Protein AF-A0A428SWD4-F1 (afdb_monomer)

Organism: NCBI:txid2604345

Secondary structure (DSSP, 8-state):
---PPP---------------------------------TT-----------PPPPPGGGS--PPPS------SSPEEEEEE-SSEEEEEETT--EEEEEPTT-HHHHHHHTT-PPP---

Mean predicted aligned error: 19.75 Å

pLDDT: mean 73.64, std 19.65, range [43.81, 98.06]

Solvent-accessible surface area (backbone atoms only — not comparable to full-atom values): 8850 Å² total; per-residue (Å²): 142,84,85,79,86,77,88,77,75,85,74,76,82,75,79,85,78,81,83,83,82,76,85,77,81,88,82,82,84,88,83,80,91,78,75,95,67,81,78,87,80,65,80,73,72,80,69,74,77,74,83,78,76,82,78,80,62,72,90,77,54,85,84,79,78,75,93,73,88,79,91,87,64,96,51,63,72,74,48,77,48,80,56,94,50,29,37,40,38,29,28,74,85,68,54,75,49,78,46,65,35,89,89,22,69,70,42,57,57,55,66,73,64,67,73,82,79,83,83,128

Nearest PDB structures (foldseek):
  4uhv-assembly2_A  TM=2.325E-01  e=1.687E+00  Pseudomonas aeruginosa PAO1

Structure (mmCIF, N/CA/C/O backbone):
data_AF-A0A428SWD4-F1
#
_entry.id   AF-A0A428SWD4-F1
#
loop_
_atom_site.group_PDB
_atom_site.id
_atom_site.type_symbol
_atom_site.label_atom_id
_atom_site.label_alt_id
_atom_site.label_comp_id
_atom_site.label_asym_id
_atom_site.label_entity_id
_atom_site.label_seq_id
_atom_site.pdbx_PDB_ins_code
_atom_site.Cartn_x
_atom_site.Cartn_y
_atom_site.Cartn_z
_atom_site.occupancy
_atom_site.B_iso_or_equiv
_atom_site.auth_seq_id
_atom_site.auth_comp_id
_atom_site.auth_asym_id
_atom_site.auth_atom_id
_atom_site.pdbx_PDB_model_num
ATOM 1 N N . MET A 1 1 ? 53.707 -24.005 -4.565 1.00 60.56 1 MET A N 1
ATOM 2 C CA . MET A 1 1 ? 52.829 -24.213 -5.736 1.00 60.56 1 MET A CA 1
ATOM 3 C C . MET A 1 1 ? 51.389 -24.176 -5.259 1.00 60.56 1 MET A C 1
ATOM 5 O O . MET A 1 1 ? 50.984 -25.102 -4.574 1.00 60.56 1 MET A O 1
ATOM 9 N N . LEU A 1 2 ? 50.657 -23.090 -5.534 1.00 55.09 2 LEU A N 1
ATOM 10 C CA . LEU A 1 2 ? 49.264 -22.951 -5.105 1.00 55.09 2 LEU A CA 1
ATOM 11 C C . LEU A 1 2 ? 48.450 -22.139 -6.134 1.00 55.09 2 LEU A C 1
ATOM 13 O O . LEU A 1 2 ? 48.673 -20.951 -6.337 1.00 55.09 2 LEU A O 1
ATOM 17 N N . HIS A 1 3 ? 47.594 -22.882 -6.837 1.00 55.91 3 HIS A N 1
ATOM 18 C CA . HIS A 1 3 ? 46.313 -22.572 -7.484 1.00 55.91 3 HIS A CA 1
ATOM 19 C C . HIS A 1 3 ? 46.033 -21.148 -8.032 1.00 55.91 3 HIS A C 1
ATOM 21 O O . HIS A 1 3 ? 45.601 -20.254 -7.311 1.00 55.91 3 HIS A O 1
ATOM 27 N N . ARG A 1 4 ? 46.123 -20.983 -9.364 1.00 66.38 4 ARG A N 1
ATOM 28 C CA . ARG A 1 4 ? 45.433 -19.910 -10.108 1.00 66.38 4 ARG A CA 1
ATOM 29 C C . ARG A 1 4 ? 44.016 -20.391 -10.460 1.00 66.38 4 ARG A C 1
ATOM 31 O O . ARG A 1 4 ? 43.910 -21.415 -11.137 1.00 66.38 4 ARG A O 1
ATOM 38 N N . PRO A 1 5 ? 42.935 -19.708 -10.049 1.00 68.00 5 PRO A N 1
ATOM 39 C CA . PRO A 1 5 ? 41.598 -20.071 -10.502 1.00 68.00 5 PRO A CA 1
ATOM 40 C C . PRO A 1 5 ? 41.487 -19.880 -12.022 1.00 68.00 5 PRO A C 1
ATOM 42 O O . PRO A 1 5 ? 41.809 -18.821 -12.561 1.00 68.00 5 PRO A O 1
ATOM 45 N N . LYS A 1 6 ? 41.060 -20.940 -12.716 1.00 62.97 6 LYS A N 1
ATOM 46 C CA . LYS A 1 6 ? 40.745 -20.920 -14.147 1.00 62.97 6 LYS A CA 1
ATOM 47 C C . LYS A 1 6 ? 39.539 -20.006 -14.365 1.00 62.97 6 LYS A C 1
ATOM 49 O O . LYS A 1 6 ? 38.487 -20.228 -13.773 1.00 62.97 6 LYS A O 1
ATOM 54 N N . ALA A 1 7 ? 39.693 -19.001 -15.223 1.00 61.34 7 ALA A N 1
ATOM 55 C CA . ALA A 1 7 ? 38.588 -18.197 -15.723 1.00 61.34 7 ALA A CA 1
ATOM 56 C C . ALA A 1 7 ? 37.561 -19.116 -16.407 1.00 61.34 7 ALA A C 1
ATOM 58 O O . ALA A 1 7 ? 37.848 -19.708 -17.447 1.00 61.34 7 ALA A O 1
ATOM 59 N N . GLN A 1 8 ? 36.375 -19.255 -15.811 1.00 52.38 8 GLN A N 1
ATOM 60 C CA . GLN A 1 8 ? 35.249 -19.962 -16.411 1.00 52.38 8 GLN A CA 1
ATOM 61 C C . GLN A 1 8 ? 34.129 -18.977 -16.744 1.00 52.38 8 GLN A C 1
ATOM 63 O O . GLN A 1 8 ? 33.467 -18.429 -15.870 1.00 52.38 8 GLN A O 1
ATOM 68 N N . SER A 1 9 ? 33.908 -18.846 -18.053 1.00 53.81 9 SER A N 1
ATOM 69 C CA . SER A 1 9 ? 32.640 -18.516 -18.697 1.00 53.81 9 SER A CA 1
ATOM 70 C C . SER A 1 9 ? 32.033 -17.148 -18.371 1.00 53.81 9 SER A C 1
ATOM 72 O O . SER A 1 9 ? 31.056 -17.041 -17.628 1.00 53.81 9 SER A O 1
ATOM 74 N N . VAL A 1 10 ? 32.481 -16.120 -19.097 1.00 51.84 10 VAL A N 1
ATOM 75 C CA . VAL A 1 10 ? 31.607 -14.991 -19.448 1.00 51.84 10 VAL A CA 1
ATOM 76 C C . VAL A 1 10 ? 30.435 -15.571 -20.241 1.00 51.84 10 VAL A C 1
ATOM 78 O O . VAL A 1 10 ? 30.553 -15.869 -21.428 1.00 51.84 10 VAL A O 1
ATOM 81 N N . ARG A 1 11 ? 29.299 -15.802 -19.573 1.00 59.72 11 ARG A N 1
ATOM 82 C CA . ARG A 1 11 ? 28.038 -16.061 -20.267 1.00 59.72 11 ARG A CA 1
ATOM 83 C C . ARG A 1 11 ? 27.710 -14.786 -21.035 1.00 59.72 11 ARG A C 1
ATOM 85 O O . ARG A 1 11 ? 27.229 -13.822 -20.444 1.00 59.72 11 ARG A O 1
ATOM 92 N N . HIS A 1 12 ? 27.973 -14.772 -22.339 1.00 54.03 12 HIS A N 1
ATOM 93 C CA . HIS A 1 12 ? 27.326 -13.816 -23.225 1.00 54.03 12 HIS A CA 1
ATOM 94 C C . HIS A 1 12 ? 25.822 -14.055 -23.099 1.00 54.03 12 HIS A C 1
ATOM 96 O O . HIS A 1 12 ? 25.279 -15.038 -23.602 1.00 54.03 12 HIS A O 1
ATOM 102 N N . ARG A 1 13 ? 25.153 -13.170 -22.359 1.00 56.47 13 ARG A N 1
ATOM 103 C CA . ARG A 1 13 ? 23.701 -13.039 -22.332 1.00 56.47 13 ARG A CA 1
ATOM 104 C C . ARG A 1 13 ? 23.297 -12.532 -23.716 1.00 56.47 13 ARG A C 1
ATOM 106 O O . ARG A 1 13 ? 23.170 -11.333 -23.926 1.00 56.47 13 ARG A O 1
ATOM 113 N N . GLY A 1 14 ? 23.223 -13.446 -24.682 1.00 54.25 14 GLY A N 1
ATOM 114 C CA . GLY A 1 14 ? 22.734 -13.160 -26.022 1.00 54.25 14 GLY A CA 1
ATOM 115 C C . GLY A 1 14 ? 21.295 -12.679 -25.916 1.00 54.25 14 GLY A C 1
ATOM 116 O O . GLY A 1 14 ? 20.419 -13.419 -25.471 1.00 54.25 14 GLY A O 1
ATOM 117 N N . SER A 1 15 ? 21.060 -11.421 -26.272 1.00 55.59 15 SER A N 1
ATOM 118 C CA . SER A 1 15 ? 19.716 -10.922 -26.514 1.00 55.59 15 SER A CA 1
ATOM 119 C C . SER A 1 15 ? 19.158 -11.652 -27.730 1.00 55.59 15 SER A C 1
ATOM 121 O O . SER A 1 15 ? 19.660 -11.504 -28.840 1.00 55.59 15 SER A O 1
ATOM 123 N N . ILE A 1 16 ? 18.109 -12.436 -27.517 1.00 53.69 16 ILE A N 1
ATOM 124 C CA . ILE A 1 16 ? 17.223 -12.912 -28.577 1.00 53.69 16 ILE A CA 1
ATOM 125 C C . ILE A 1 16 ? 16.389 -11.719 -29.052 1.00 53.69 16 ILE A C 1
ATOM 127 O O . ILE A 1 16 ? 15.272 -11.506 -28.593 1.00 53.69 16 ILE A O 1
ATOM 131 N N . SER A 1 17 ? 16.964 -10.908 -29.944 1.00 49.50 17 SER A N 1
ATOM 132 C CA . SER A 1 17 ? 16.158 -10.083 -30.841 1.00 49.50 17 SER A CA 1
ATOM 133 C C . SER A 1 17 ? 15.689 -10.985 -31.975 1.00 49.50 17 SER A C 1
ATOM 135 O O . SER A 1 17 ? 16.479 -11.508 -32.762 1.00 49.50 17 SER A O 1
ATOM 137 N N . SER A 1 18 ? 14.395 -11.256 -31.977 1.00 52.69 18 SER A N 1
ATOM 138 C CA . SER A 1 18 ? 13.721 -12.126 -32.922 1.00 52.69 18 SER A CA 1
ATOM 139 C C . SER A 1 18 ? 13.529 -11.464 -34.290 1.00 52.69 18 SER A C 1
ATOM 141 O O . SER A 1 18 ? 12.816 -10.476 -34.399 1.00 52.69 18 SER A O 1
ATOM 143 N N . ARG A 1 19 ? 14.023 -12.187 -35.304 1.00 52.56 19 ARG A N 1
ATOM 144 C CA . ARG A 1 19 ? 13.379 -12.531 -36.589 1.00 52.56 19 ARG A CA 1
ATOM 145 C C . ARG A 1 19 ? 13.665 -11.673 -37.837 1.00 52.56 19 ARG A C 1
ATOM 147 O O . ARG A 1 19 ? 13.272 -10.525 -37.954 1.00 52.56 19 ARG A O 1
ATOM 154 N N . TYR A 1 20 ? 14.203 -12.420 -38.810 1.00 49.94 20 TYR A N 1
ATOM 155 C CA . TYR A 1 20 ? 14.055 -12.335 -40.266 1.00 49.94 20 TYR A CA 1
ATOM 156 C C . TYR A 1 20 ? 14.821 -11.249 -41.033 1.00 49.94 20 TYR A C 1
ATOM 158 O O . TYR A 1 20 ? 14.274 -10.244 -41.463 1.00 49.94 20 TYR A O 1
ATOM 166 N N . THR A 1 21 ? 16.054 -11.585 -41.411 1.00 52.78 21 THR A N 1
ATOM 167 C CA . THR A 1 21 ? 16.471 -11.416 -42.808 1.00 52.78 21 THR A CA 1
ATOM 168 C C . THR A 1 21 ? 16.766 -12.803 -43.375 1.00 52.78 21 THR A C 1
ATOM 170 O O . THR A 1 21 ? 17.847 -13.366 -43.215 1.00 52.78 21 THR A O 1
ATOM 173 N N . ALA A 1 22 ? 15.740 -13.416 -43.972 1.00 52.75 22 ALA A N 1
ATOM 174 C CA . ALA A 1 22 ? 15.940 -14.586 -44.811 1.00 52.75 22 ALA A CA 1
ATOM 175 C C . ALA A 1 22 ? 16.872 -14.183 -45.959 1.00 52.75 22 ALA A C 1
ATOM 177 O O . ALA A 1 22 ? 16.602 -13.225 -46.681 1.00 52.75 22 ALA A O 1
ATOM 178 N N . LEU A 1 23 ? 17.985 -14.901 -46.092 1.00 50.66 23 LEU A N 1
ATOM 179 C CA . LEU A 1 23 ? 18.884 -14.825 -47.235 1.00 50.66 23 LEU A CA 1
ATOM 180 C C . LEU A 1 23 ? 18.086 -15.145 -48.505 1.00 50.66 23 LEU A C 1
ATOM 182 O O . LEU A 1 23 ? 17.817 -16.308 -48.804 1.00 50.66 23 LEU A O 1
ATOM 186 N N . GLN A 1 24 ? 17.682 -14.113 -49.241 1.00 50.56 24 GLN A N 1
ATOM 187 C CA . GLN A 1 24 ? 17.004 -14.272 -50.519 1.00 50.56 24 GLN A CA 1
ATOM 188 C C . GLN A 1 24 ? 18.073 -14.497 -51.593 1.00 50.56 24 GLN A C 1
ATOM 190 O O . GLN A 1 24 ? 18.725 -13.571 -52.072 1.00 50.56 24 GLN A O 1
ATOM 195 N N . ARG A 1 25 ? 18.297 -15.773 -51.918 1.00 46.91 25 ARG A N 1
ATOM 196 C CA . ARG A 1 25 ? 19.103 -16.217 -53.058 1.00 46.91 25 ARG A CA 1
ATOM 197 C C . ARG A 1 25 ? 18.425 -15.729 -54.342 1.00 46.91 25 ARG A C 1
ATOM 199 O O . ARG A 1 25 ? 17.415 -16.289 -54.755 1.00 46.91 25 ARG A O 1
ATOM 206 N N . ALA A 1 26 ? 18.951 -14.663 -54.934 1.00 47.75 26 ALA A N 1
ATOM 207 C CA . ALA A 1 26 ? 18.437 -14.080 -56.165 1.00 47.75 26 ALA A CA 1
ATOM 208 C C . ALA A 1 26 ? 19.097 -14.734 -57.387 1.00 47.75 26 ALA A C 1
ATOM 210 O O . ALA A 1 26 ? 20.086 -14.223 -57.897 1.00 47.75 26 ALA A O 1
ATOM 211 N N . GLU A 1 27 ? 18.540 -15.844 -57.869 1.00 46.03 27 GLU A N 1
ATOM 212 C CA . GLU A 1 27 ? 18.803 -16.350 -59.221 1.00 46.03 27 GLU A CA 1
ATOM 213 C C . GLU A 1 27 ? 17.507 -16.926 -59.794 1.00 46.03 27 GLU A C 1
ATOM 215 O O . GLU A 1 27 ? 17.089 -18.005 -59.398 1.00 46.03 27 GLU A O 1
ATOM 220 N N . THR A 1 28 ? 16.841 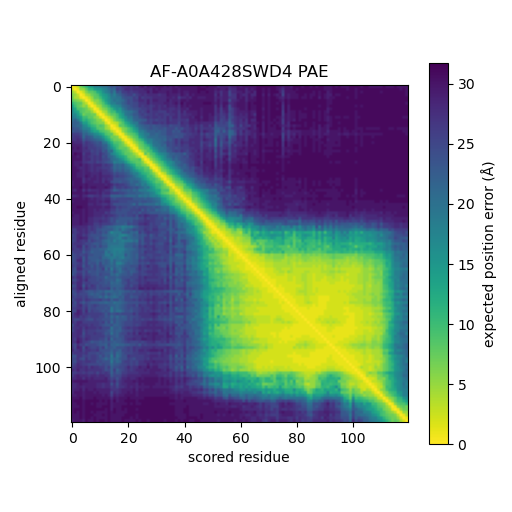-16.140 -60.646 1.00 45.34 28 THR A N 1
ATOM 221 C CA . THR A 1 28 ? 16.299 -16.497 -61.975 1.00 45.34 28 THR A CA 1
ATOM 222 C C . THR A 1 28 ? 15.296 -15.421 -62.376 1.00 45.34 28 THR A C 1
ATOM 224 O O . THR A 1 28 ? 14.123 -15.452 -62.005 1.00 45.34 28 THR A O 1
ATOM 227 N N . ALA A 1 29 ? 15.783 -14.438 -63.128 1.00 49.84 29 ALA A N 1
ATOM 228 C CA . ALA A 1 29 ? 14.936 -13.530 -63.874 1.00 49.84 29 ALA A CA 1
ATOM 229 C C . ALA A 1 29 ? 14.396 -14.239 -65.128 1.00 49.84 29 ALA A C 1
ATOM 231 O O . ALA A 1 29 ? 15.087 -15.051 -65.738 1.00 49.84 29 ALA A O 1
ATOM 232 N N . THR A 1 30 ? 13.206 -13.808 -65.545 1.00 52.25 30 THR A N 1
ATOM 233 C CA . THR A 1 30 ? 12.588 -13.979 -66.871 1.00 52.25 30 THR A CA 1
ATOM 234 C C . THR A 1 30 ? 11.893 -15.314 -67.164 1.00 52.25 30 THR A C 1
ATOM 236 O O . THR A 1 30 ? 12.513 -16.309 -67.509 1.00 52.25 30 THR A O 1
ATOM 239 N N . THR A 1 31 ? 10.555 -15.305 -67.128 1.00 43.81 31 THR A N 1
ATOM 240 C CA . THR A 1 31 ? 9.716 -15.582 -68.312 1.00 43.81 31 THR A CA 1
ATOM 241 C C . THR A 1 31 ? 8.229 -15.310 -68.032 1.00 43.81 31 THR A C 1
ATOM 243 O O . THR A 1 31 ? 7.686 -15.663 -66.992 1.00 43.81 31 THR A O 1
ATOM 246 N N . SER A 1 32 ? 7.586 -14.707 -69.037 1.00 43.91 32 SER A N 1
ATOM 247 C CA . SER A 1 32 ?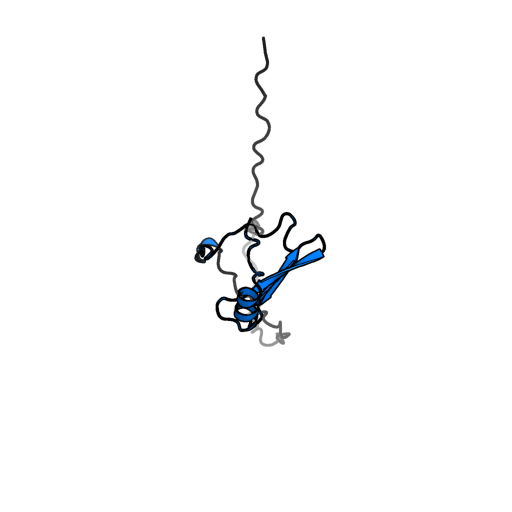 6.146 -14.707 -69.349 1.00 43.91 32 SER A CA 1
ATOM 248 C C . SER A 1 32 ? 5.152 -13.940 -68.463 1.00 43.91 32 SER A C 1
ATOM 250 O O . SER A 1 32 ? 4.613 -14.446 -67.487 1.00 43.91 32 SER A O 1
ATOM 252 N N . ASN A 1 33 ? 4.807 -12.745 -68.959 1.00 53.25 33 ASN A N 1
ATOM 253 C CA . ASN A 1 33 ? 3.444 -12.238 -69.155 1.00 53.25 33 ASN A CA 1
ATOM 254 C C . ASN A 1 33 ? 2.302 -13.097 -68.590 1.00 53.25 33 ASN A C 1
ATOM 256 O O . ASN A 1 33 ? 1.991 -14.140 -69.159 1.00 53.25 33 ASN A O 1
ATOM 260 N N . SER A 1 34 ? 1.528 -12.536 -67.660 1.00 49.56 34 SER A N 1
ATOM 261 C CA . SER A 1 34 ? 0.064 -12.532 -67.774 1.00 49.56 34 SER A CA 1
ATOM 262 C C . SER A 1 34 ? -0.571 -11.708 -66.652 1.00 49.56 34 SER A C 1
ATOM 264 O O . SER A 1 34 ? -0.700 -12.179 -65.530 1.00 49.56 34 SER A O 1
ATOM 266 N N . ARG A 1 35 ? -1.095 -10.541 -67.048 1.00 57.28 35 ARG A N 1
ATOM 267 C CA . ARG A 1 35 ? -2.287 -9.888 -66.485 1.00 57.28 35 ARG A CA 1
ATOM 268 C C . ARG A 1 35 ? -2.142 -9.393 -65.041 1.00 57.28 35 ARG A C 1
ATOM 270 O O . ARG A 1 35 ? -2.462 -10.107 -64.099 1.00 57.28 35 ARG A O 1
ATOM 277 N N . LEU A 1 36 ? -1.837 -8.099 -64.905 1.00 59.31 36 LEU A N 1
ATOM 278 C CA . LEU A 1 36 ? -2.447 -7.296 -63.843 1.00 59.31 36 LEU A CA 1
ATOM 279 C C . LEU A 1 36 ? -3.969 -7.456 -63.987 1.00 59.31 36 LEU A C 1
ATOM 281 O O . LEU A 1 36 ? -4.586 -6.845 -64.861 1.00 59.31 36 LEU A O 1
ATOM 285 N N . ARG A 1 37 ? -4.560 -8.351 -63.200 1.00 62.19 37 ARG A N 1
ATOM 286 C CA . ARG A 1 37 ? -5.988 -8.318 -62.905 1.00 62.19 37 ARG A CA 1
ATOM 287 C C . ARG A 1 37 ? -6.118 -7.447 -61.669 1.00 62.19 37 ARG A C 1
ATOM 289 O O . ARG A 1 37 ? -5.420 -7.685 -60.698 1.00 62.19 37 ARG A O 1
ATOM 296 N N . SER A 1 38 ? -6.936 -6.405 -61.751 1.00 59.06 38 SER A N 1
ATOM 297 C CA . SER A 1 38 ? -7.308 -5.603 -60.591 1.00 59.06 38 SER A CA 1
ATOM 298 C C . SER A 1 38 ? -7.877 -6.525 -59.516 1.00 59.06 38 SER A C 1
ATOM 300 O O . SER A 1 38 ? -8.799 -7.290 -59.802 1.00 59.06 38 SER A O 1
ATOM 302 N N . ASP A 1 39 ? -7.336 -6.447 -58.305 1.00 56.69 39 ASP A N 1
ATOM 303 C CA . ASP A 1 39 ? -7.712 -7.282 -57.158 1.00 56.69 39 ASP A CA 1
ATOM 304 C C . ASP A 1 39 ? -9.071 -6.869 -56.552 1.00 56.69 39 ASP A C 1
ATOM 306 O O . ASP A 1 39 ? -9.255 -6.835 -55.342 1.00 56.69 39 ASP A O 1
ATOM 310 N N . SER A 1 40 ? -10.061 -6.531 -57.384 1.00 60.31 40 SER A N 1
ATOM 311 C CA . SER A 1 40 ? -11.381 -6.051 -56.945 1.00 60.31 40 SER A CA 1
ATOM 312 C C . SER A 1 40 ? -12.323 -7.177 -56.486 1.00 60.31 40 SER A C 1
ATOM 314 O O . SER A 1 40 ? -13.539 -7.016 -56.537 1.00 60.31 40 SER A O 1
ATOM 316 N N . ASN A 1 41 ? -11.780 -8.339 -56.125 1.00 52.81 41 ASN A N 1
ATOM 317 C CA . ASN A 1 41 ? -12.520 -9.495 -55.610 1.00 52.81 41 ASN A CA 1
ATOM 318 C C . ASN A 1 41 ? -11.718 -10.172 -54.486 1.00 52.81 41 ASN A C 1
ATOM 320 O O . ASN A 1 41 ? -11.559 -11.387 -54.446 1.00 52.81 41 ASN A O 1
ATOM 324 N N . LEU A 1 42 ? -11.122 -9.358 -53.620 1.00 54.31 42 LEU A N 1
ATOM 325 C CA . LEU A 1 42 ? -10.816 -9.784 -52.267 1.00 54.31 42 LEU A CA 1
ATOM 326 C C . LEU A 1 42 ? -11.934 -9.180 -51.428 1.00 54.31 42 LEU A C 1
ATOM 328 O O . LEU A 1 42 ? -11.902 -7.989 -51.122 1.00 54.31 42 LEU A O 1
ATOM 332 N N . ASP A 1 43 ? -12.971 -9.976 -51.157 1.00 53.31 43 ASP A N 1
ATOM 333 C CA . ASP A 1 43 ? -13.805 -9.733 -49.986 1.00 53.31 43 ASP A CA 1
ATOM 334 C C . ASP A 1 43 ? -12.821 -9.638 -48.824 1.00 53.31 43 ASP A C 1
ATOM 336 O O . ASP A 1 43 ? -12.191 -10.630 -48.458 1.00 53.31 43 ASP A O 1
ATOM 34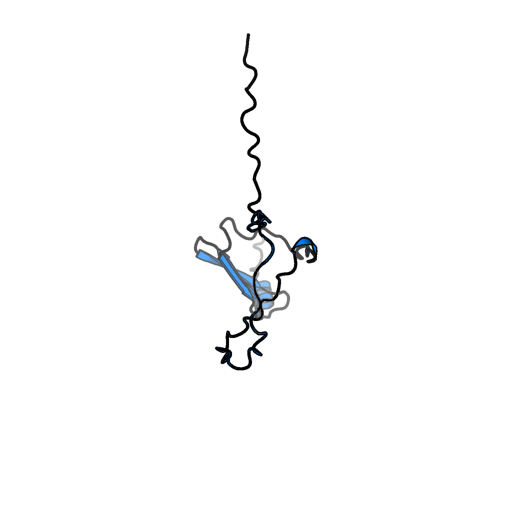0 N N . ALA A 1 44 ? -12.589 -8.412 -48.355 1.00 59.12 44 ALA A N 1
ATOM 341 C CA . ALA A 1 44 ? -11.804 -8.161 -47.170 1.00 59.12 44 ALA A CA 1
ATOM 342 C C . ALA A 1 44 ? -12.585 -8.807 -46.032 1.00 59.12 44 ALA A C 1
ATOM 344 O O . ALA A 1 44 ? -13.499 -8.214 -45.464 1.00 59.12 44 ALA A O 1
ATOM 345 N N . GLU A 1 45 ? -12.279 -10.075 -45.774 1.00 58.03 45 GLU A N 1
ATOM 346 C CA . GLU A 1 45 ? -12.402 -10.641 -44.450 1.00 58.03 45 GLU A CA 1
ATOM 347 C C . GLU A 1 45 ? -11.864 -9.572 -43.507 1.00 58.03 45 GLU A C 1
ATOM 349 O O . GLU A 1 45 ? -10.714 -9.153 -43.635 1.00 58.03 45 GLU A O 1
ATOM 354 N N . ASP A 1 46 ? -12.782 -9.005 -42.722 1.00 60.59 46 ASP A N 1
ATOM 355 C CA . ASP A 1 46 ? -12.565 -7.904 -41.794 1.00 60.59 46 ASP A CA 1
ATOM 356 C C . ASP A 1 46 ? -11.590 -8.434 -40.736 1.00 60.59 46 ASP A C 1
ATOM 358 O O . ASP A 1 46 ? -11.979 -8.893 -39.661 1.00 60.59 46 ASP A O 1
ATOM 362 N N . GLU A 1 47 ? -10.308 -8.515 -41.109 1.00 63.09 47 GLU A N 1
ATOM 363 C CA . GLU A 1 47 ? -9.179 -8.693 -40.218 1.00 63.09 47 GLU A CA 1
ATOM 364 C C . GLU A 1 47 ? -9.241 -7.468 -39.329 1.00 63.09 47 GLU A C 1
ATOM 366 O O . GLU A 1 47 ? -8.720 -6.408 -39.674 1.00 63.09 47 GLU A O 1
ATOM 371 N N . GLU A 1 48 ? -9.976 -7.614 -38.227 1.00 66.62 48 GLU A N 1
ATOM 372 C CA . GLU A 1 48 ? -10.111 -6.642 -37.162 1.00 66.62 48 GLU A CA 1
ATOM 373 C C . GLU A 1 48 ? -8.711 -6.101 -36.884 1.00 66.62 48 GLU A C 1
ATOM 375 O O . GLU A 1 48 ? -7.861 -6.789 -36.313 1.00 66.62 48 GLU A O 1
ATOM 380 N N . VAL A 1 49 ? -8.426 -4.906 -37.413 1.00 70.81 49 VAL A N 1
ATOM 381 C CA . VAL A 1 49 ? -7.091 -4.320 -37.373 1.00 70.81 49 VAL A CA 1
ATOM 382 C C . VAL A 1 49 ? -6.826 -4.016 -35.912 1.00 70.81 49 VAL A C 1
ATOM 384 O O . VAL A 1 49 ? -7.237 -2.981 -35.387 1.00 70.81 49 VAL A O 1
ATOM 387 N N . VAL A 1 50 ? -6.176 -4.955 -35.227 1.00 75.81 50 VAL A N 1
ATOM 388 C CA . VAL A 1 50 ? -5.811 -4.811 -33.825 1.00 75.81 50 VAL A CA 1
ATOM 389 C C . VAL A 1 50 ? -4.840 -3.641 -33.757 1.00 75.81 50 VAL A C 1
ATOM 391 O O . VAL A 1 50 ? -3.673 -3.761 -34.131 1.00 75.81 50 VAL A O 1
ATOM 394 N N . ILE A 1 51 ? -5.332 -2.483 -33.315 1.00 80.31 51 ILE A N 1
ATOM 395 C CA . ILE A 1 51 ? -4.529 -1.269 -33.169 1.00 80.31 51 ILE A CA 1
ATOM 396 C C . ILE A 1 51 ? -3.474 -1.535 -32.091 1.00 80.31 51 ILE A C 1
ATOM 398 O O . ILE A 1 51 ? -3.714 -1.405 -30.886 1.00 80.31 51 ILE A O 1
ATOM 402 N N . GLN A 1 52 ? -2.284 -1.938 -32.530 1.00 81.12 52 GLN A N 1
ATOM 403 C CA . GLN A 1 52 ? -1.163 -2.219 -31.651 1.00 81.12 52 GLN A CA 1
ATOM 404 C C . GLN A 1 52 ? -0.442 -0.913 -31.316 1.00 81.12 52 GLN A C 1
ATOM 406 O O . GLN A 1 52 ? 0.316 -0.370 -32.117 1.00 81.12 52 GLN A O 1
ATOM 411 N N . HIS A 1 53 ? -0.656 -0.414 -30.102 1.00 84.56 53 HIS A N 1
ATOM 412 C CA . HIS A 1 53 ? 0.076 0.742 -29.596 1.00 84.56 53 HIS A CA 1
ATOM 413 C C . HIS A 1 53 ? 1.465 0.297 -29.107 1.00 84.56 53 HIS A C 1
ATOM 415 O O . HIS A 1 53 ? 1.550 -0.599 -28.259 1.00 84.56 53 HIS A O 1
ATOM 421 N N . PRO A 1 54 ? 2.567 0.886 -29.607 1.00 83.75 54 PRO A N 1
ATOM 422 C CA . PRO A 1 54 ? 3.895 0.592 -29.084 1.00 83.75 54 PRO A CA 1
ATOM 423 C C . PRO A 1 54 ? 4.013 1.086 -27.635 1.00 83.75 54 PRO A C 1
ATOM 425 O O . PRO A 1 54 ? 3.588 2.190 -27.302 1.00 83.75 54 PRO A O 1
ATOM 428 N N . VAL A 1 55 ? 4.614 0.274 -26.762 1.00 86.06 55 VAL A N 1
ATOM 429 C CA . VAL A 1 55 ? 4.905 0.676 -25.377 1.00 86.06 55 VAL A CA 1
ATOM 430 C C . VAL A 1 55 ? 6.134 1.586 -25.377 1.00 86.06 55 VAL A C 1
ATOM 432 O O . VAL A 1 55 ? 7.193 1.190 -25.867 1.00 86.06 55 VAL A O 1
ATOM 435 N N . GLU A 1 56 ? 6.016 2.791 -24.814 1.00 85.38 56 GLU A N 1
ATOM 436 C CA . GLU A 1 56 ? 7.156 3.704 -24.674 1.00 85.38 56 GLU A CA 1
ATOM 437 C C . GLU A 1 56 ? 8.291 3.060 -23.847 1.00 85.38 56 GLU A C 1
ATOM 439 O O . GLU A 1 56 ? 8.047 2.406 -22.824 1.00 85.38 56 GLU A O 1
ATOM 444 N N . PRO A 1 57 ? 9.562 3.239 -24.247 1.00 88.00 57 PRO A N 1
ATOM 445 C CA . PRO A 1 57 ? 10.692 2.686 -23.521 1.00 88.00 57 PRO A CA 1
ATOM 446 C C . PRO A 1 57 ? 10.834 3.332 -22.138 1.00 88.00 57 PRO A C 1
ATOM 448 O O . PRO A 1 57 ? 10.801 4.553 -21.990 1.00 88.00 57 PRO A O 1
ATOM 451 N N . ARG A 1 58 ? 11.128 2.508 -21.122 1.00 85.56 58 ARG A N 1
ATOM 452 C CA . ARG A 1 58 ? 11.325 2.943 -19.722 1.00 85.56 58 ARG A CA 1
ATOM 453 C C . ARG A 1 58 ? 12.321 4.094 -19.557 1.00 85.56 58 ARG A C 1
ATOM 455 O O . ARG A 1 58 ? 12.175 4.880 -18.636 1.00 85.56 58 ARG A O 1
ATOM 462 N N . ALA A 1 59 ? 13.316 4.196 -20.441 1.00 88.94 59 ALA A N 1
ATOM 463 C CA . ALA A 1 59 ? 14.330 5.251 -20.410 1.00 88.94 59 ALA A CA 1
ATOM 464 C C . ALA A 1 59 ? 13.768 6.666 -20.649 1.00 88.94 59 ALA A C 1
ATOM 466 O O . ALA A 1 59 ? 14.427 7.638 -20.293 1.00 88.94 59 ALA A O 1
ATOM 467 N N . ARG A 1 60 ? 12.577 6.791 -21.252 1.00 88.56 60 ARG A N 1
ATOM 468 C CA . ARG A 1 60 ? 11.904 8.080 -21.485 1.00 88.56 60 ARG A CA 1
ATOM 469 C C . ARG A 1 60 ? 10.963 8.492 -20.351 1.00 88.56 60 ARG A C 1
ATOM 471 O O . ARG A 1 60 ? 10.516 9.633 -20.333 1.00 88.56 60 ARG A O 1
ATOM 478 N N . ILE A 1 61 ? 10.661 7.589 -19.416 1.00 90.94 61 ILE A N 1
ATOM 479 C CA . ILE A 1 61 ? 9.727 7.844 -18.316 1.00 90.94 61 ILE A CA 1
ATOM 480 C C . ILE A 1 61 ? 10.512 8.406 -17.119 1.00 90.94 61 ILE A C 1
ATOM 482 O O . ILE A 1 61 ? 11.508 7.798 -16.716 1.00 90.94 61 ILE A O 1
ATOM 486 N N . PRO A 1 62 ? 10.095 9.541 -16.528 1.00 91.81 62 PRO A N 1
ATOM 487 C CA . PRO A 1 62 ? 10.776 10.107 -15.371 1.00 91.81 62 PRO A CA 1
ATOM 488 C C . PRO A 1 62 ? 10.692 9.171 -14.159 1.00 91.81 62 PRO A C 1
ATOM 490 O O . PRO A 1 62 ? 9.638 8.624 -13.835 1.00 91.81 62 PRO A O 1
ATOM 493 N N . MET A 1 63 ? 11.815 9.016 -13.459 1.00 92.81 63 MET A N 1
ATOM 494 C CA . MET A 1 63 ? 11.894 8.256 -12.213 1.00 92.81 63 MET A CA 1
ATOM 495 C C . MET A 1 63 ? 11.529 9.171 -11.043 1.00 92.81 63 MET A C 1
ATOM 497 O O . MET A 1 63 ? 12.298 10.065 -10.695 1.00 92.81 63 MET A O 1
ATOM 501 N N . LEU A 1 64 ? 10.360 8.954 -10.440 1.00 94.31 64 LEU A N 1
ATOM 502 C CA . LEU A 1 64 ? 9.912 9.754 -9.301 1.00 94.31 64 LEU A CA 1
ATOM 503 C C . LEU A 1 64 ? 10.594 9.282 -8.006 1.00 94.31 64 LEU A C 1
ATOM 505 O O . LEU A 1 64 ? 10.494 8.097 -7.671 1.00 94.31 64 LEU A O 1
ATOM 509 N N . PRO A 1 65 ? 11.271 10.173 -7.257 1.00 95.69 65 PRO A N 1
ATOM 510 C CA . PRO A 1 65 ? 11.745 9.838 -5.922 1.00 95.69 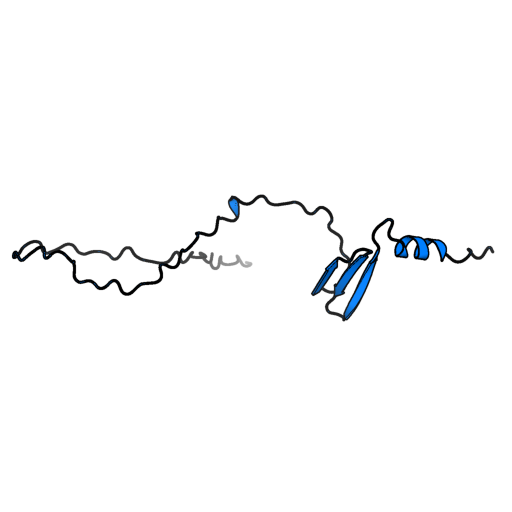65 PRO A CA 1
ATOM 511 C C . PRO A 1 65 ? 10.548 9.657 -4.971 1.00 95.69 65 PRO A C 1
ATOM 513 O O . PRO A 1 65 ? 9.546 10.366 -5.098 1.00 95.69 65 PRO A O 1
ATOM 516 N N . PRO A 1 66 ? 10.621 8.725 -4.006 1.00 96.38 66 PRO A N 1
ATOM 517 C CA . PRO A 1 66 ? 9.549 8.539 -3.039 1.00 96.38 66 PRO A CA 1
ATOM 518 C C . PRO A 1 66 ? 9.452 9.753 -2.110 1.00 96.38 66 PRO A C 1
ATOM 520 O O . PRO A 1 66 ? 10.461 10.233 -1.597 1.00 96.38 66 PRO A O 1
ATOM 523 N N . VAL A 1 67 ? 8.226 10.201 -1.836 1.00 96.38 67 VAL A N 1
ATOM 524 C CA . VAL A 1 67 ? 7.965 11.259 -0.843 1.00 96.38 67 VAL A CA 1
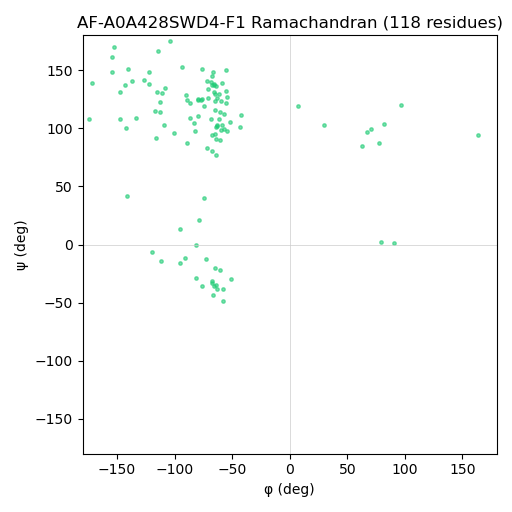ATOM 525 C C . VAL A 1 67 ? 8.331 10.786 0.570 1.00 96.38 67 VAL A C 1
ATOM 527 O O . VAL A 1 67 ? 8.841 11.557 1.377 1.00 96.38 67 VAL A O 1
ATOM 530 N N . LEU A 1 68 ? 8.104 9.501 0.867 1.00 94.50 68 LEU A N 1
ATOM 531 C CA . LEU A 1 68 ? 8.434 8.866 2.140 1.00 94.50 68 LEU A CA 1
ATOM 532 C C . LEU A 1 68 ? 8.922 7.435 1.898 1.00 94.50 68 LEU A C 1
ATOM 534 O O . LEU A 1 68 ? 8.318 6.691 1.129 1.00 94.50 68 LEU A O 1
ATOM 538 N N . 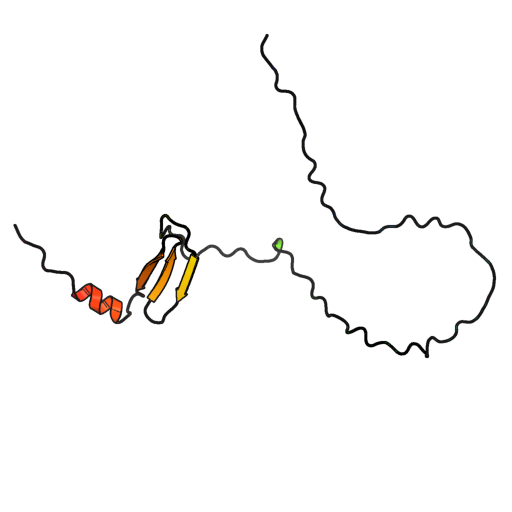ASN A 1 69 ? 9.985 7.034 2.597 1.00 95.50 69 ASN A N 1
ATOM 539 C CA . ASN A 1 69 ? 10.462 5.654 2.632 1.00 95.50 69 ASN A CA 1
ATOM 540 C C . ASN A 1 69 ? 10.747 5.254 4.086 1.00 95.50 69 ASN A C 1
ATOM 542 O O . ASN A 1 69 ? 11.680 5.770 4.704 1.00 95.50 69 ASN A O 1
ATOM 546 N N . LYS A 1 70 ? 9.911 4.375 4.647 1.00 94.88 70 LYS A N 1
ATOM 547 C CA . LYS A 1 70 ? 10.035 3.872 6.019 1.00 94.88 70 LYS A CA 1
ATOM 548 C C . LYS A 1 70 ? 9.773 2.372 6.060 1.00 94.88 70 LYS A C 1
ATOM 550 O O . LYS A 1 70 ? 8.856 1.882 5.408 1.00 94.88 70 LYS A O 1
ATOM 555 N N . SER A 1 71 ? 10.550 1.666 6.879 1.00 95.31 71 SER A N 1
ATOM 556 C CA . SER A 1 71 ? 10.235 0.291 7.264 1.00 95.31 71 SER A CA 1
ATOM 557 C C . SER A 1 71 ? 9.089 0.312 8.274 1.00 95.31 71 SER A C 1
ATOM 559 O O . SER A 1 71 ? 9.218 0.938 9.326 1.00 95.31 71 SER A O 1
ATOM 561 N N . ILE A 1 72 ? 7.966 -0.324 7.933 1.00 95.00 72 ILE A N 1
ATOM 562 C CA . ILE A 1 72 ? 6.742 -0.316 8.750 1.00 95.00 72 ILE A CA 1
ATOM 563 C C . ILE A 1 72 ? 6.401 -1.674 9.376 1.00 95.00 72 ILE A C 1
ATOM 565 O O . ILE A 1 72 ? 5.573 -1.735 10.281 1.00 95.00 72 ILE A O 1
ATOM 569 N N . ASP A 1 73 ? 7.029 -2.757 8.916 1.00 95.19 73 ASP A N 1
ATOM 570 C CA . ASP A 1 73 ? 6.859 -4.102 9.466 1.00 95.19 73 ASP A CA 1
ATOM 571 C C . ASP A 1 73 ? 8.109 -4.957 9.194 1.00 95.19 73 ASP A C 1
ATOM 573 O O . ASP A 1 73 ? 8.924 -4.633 8.327 1.00 95.19 73 ASP A O 1
ATOM 577 N N . THR A 1 74 ? 8.271 -6.045 9.945 1.00 96.69 74 THR A N 1
ATOM 578 C CA . THR A 1 74 ? 9.328 -7.043 9.724 1.00 96.69 74 THR A CA 1
ATOM 579 C C . THR A 1 74 ? 8.955 -8.031 8.620 1.00 96.69 74 THR A C 1
ATOM 581 O O . THR A 1 74 ? 9.833 -8.559 7.937 1.00 96.69 74 THR A O 1
ATOM 584 N N . HIS A 1 75 ? 7.658 -8.277 8.429 1.00 97.12 75 HIS A N 1
ATOM 585 C CA . HIS A 1 75 ? 7.119 -9.140 7.384 1.00 97.12 75 HIS A CA 1
ATOM 586 C C . HIS A 1 75 ? 6.755 -8.311 6.146 1.00 97.12 75 HIS A C 1
ATOM 588 O O . HIS A 1 75 ? 6.393 -7.140 6.271 1.00 97.12 75 HIS A O 1
ATOM 594 N N . PRO A 1 76 ? 6.784 -8.898 4.935 1.00 97.06 76 PRO A N 1
ATOM 595 C CA . PRO A 1 76 ? 6.403 -8.170 3.732 1.00 97.06 76 PRO A CA 1
ATOM 596 C C . PRO A 1 76 ? 4.942 -7.716 3.813 1.00 97.06 76 PRO A C 1
ATOM 598 O O . PRO A 1 76 ? 4.044 -8.514 4.106 1.00 97.06 76 PRO A O 1
ATOM 601 N N . VAL A 1 77 ? 4.728 -6.430 3.539 1.00 96.94 77 VAL A N 1
ATOM 602 C CA . VAL A 1 77 ? 3.402 -5.821 3.404 1.00 96.94 77 VAL A CA 1
ATOM 603 C C . VAL A 1 77 ? 2.728 -6.421 2.173 1.00 96.94 77 VAL A C 1
ATOM 605 O O . VAL A 1 77 ? 3.341 -6.513 1.110 1.00 96.94 77 VAL A O 1
ATOM 608 N N . CYS A 1 78 ? 1.485 -6.863 2.326 1.00 97.19 78 CYS A N 1
ATOM 609 C CA . CYS A 1 78 ? 0.717 -7.518 1.268 1.00 97.19 78 CYS A CA 1
ATOM 610 C C . CYS A 1 78 ? -0.567 -6.769 0.895 1.00 97.19 78 CYS A C 1
ATOM 612 O O . CYS A 1 78 ? -1.213 -7.151 -0.078 1.00 97.19 78 CYS A O 1
ATOM 614 N N . TRP A 1 79 ? -0.921 -5.710 1.626 1.00 97.88 79 TRP A N 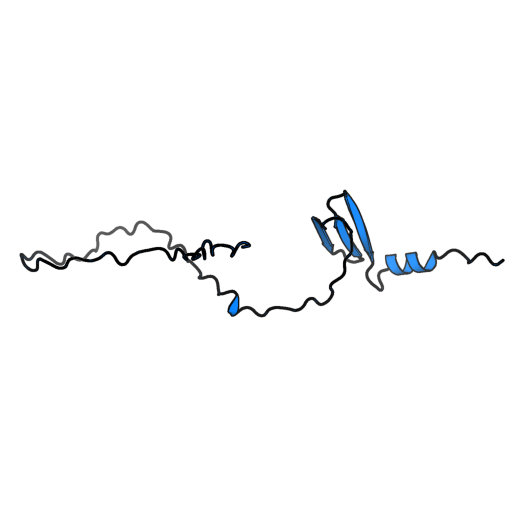1
ATOM 615 C CA . TRP A 1 79 ? -2.091 -4.888 1.338 1.00 97.88 79 TRP A CA 1
ATOM 616 C C . TRP A 1 79 ? -1.927 -3.465 1.881 1.00 97.88 79 TRP A C 1
ATOM 618 O O . TRP A 1 79 ? -1.267 -3.256 2.906 1.00 97.88 79 TRP A O 1
ATOM 628 N N . LEU A 1 80 ? -2.533 -2.506 1.183 1.00 97.19 80 LEU A N 1
ATOM 629 C CA . LEU A 1 80 ? -2.529 -1.077 1.485 1.00 97.19 80 LEU A CA 1
ATOM 630 C C . LEU A 1 80 ? -3.868 -0.484 1.043 1.00 97.19 80 LEU A C 1
ATOM 632 O O . LEU A 1 80 ? -4.258 -0.683 -0.108 1.00 97.19 80 LEU A O 1
ATOM 636 N N . ASP A 1 81 ? -4.506 0.283 1.919 1.00 97.94 81 ASP A N 1
ATOM 637 C CA . ASP A 1 81 ? -5.740 1.003 1.611 1.00 97.94 81 ASP A CA 1
ATOM 638 C C . ASP A 1 81 ? -5.762 2.393 2.240 1.00 97.94 81 ASP A C 1
ATOM 640 O O . ASP A 1 81 ? -5.133 2.646 3.276 1.00 97.94 81 ASP A O 1
ATOM 644 N N . PHE A 1 82 ? -6.479 3.298 1.585 1.00 97.62 82 PHE A N 1
ATOM 645 C CA . PHE A 1 82 ? -6.602 4.693 1.973 1.00 97.62 82 PHE A CA 1
ATOM 646 C C . PHE A 1 82 ? -8.055 4.997 2.304 1.00 97.62 82 PHE A C 1
ATOM 648 O O . PHE A 1 82 ? -8.911 5.016 1.424 1.00 97.62 82 PHE A O 1
ATOM 655 N N . THR A 1 83 ? -8.311 5.321 3.566 1.00 95.75 83 THR A N 1
ATOM 656 C CA . THR A 1 83 ? -9.604 5.831 4.018 1.00 95.75 83 THR A CA 1
ATOM 657 C C . THR A 1 83 ? -9.527 7.337 4.258 1.00 95.75 83 THR A C 1
ATOM 659 O O . THR A 1 83 ? -8.460 7.959 4.132 1.00 95.75 83 THR A O 1
ATOM 662 N N . GLU A 1 84 ? -10.671 7.937 4.578 1.00 95.00 84 GLU A N 1
ATOM 663 C CA . GLU A 1 84 ? -10.763 9.350 4.948 1.00 95.00 84 GLU A CA 1
ATOM 664 C C . GLU A 1 84 ? -9.871 9.657 6.153 1.00 95.00 84 GLU A C 1
ATOM 666 O O . GLU A 1 84 ? -9.020 10.535 6.066 1.00 95.00 84 GLU A O 1
ATOM 671 N N . ASP A 1 85 ? -9.951 8.847 7.208 1.00 95.81 85 ASP A N 1
ATOM 672 C CA . ASP A 1 85 ? -9.254 9.121 8.467 1.00 95.81 85 ASP A CA 1
ATOM 673 C C . ASP A 1 85 ? -7.896 8.437 8.609 1.00 95.81 85 ASP A C 1
ATOM 675 O O . ASP A 1 85 ? -7.113 8.805 9.487 1.00 95.81 85 ASP A O 1
ATOM 679 N N . ALA A 1 86 ? -7.584 7.429 7.790 1.00 96.88 86 ALA A N 1
ATOM 680 C CA . ALA A 1 86 ? -6.399 6.609 8.005 1.00 96.88 86 ALA A CA 1
ATOM 681 C C . ALA A 1 86 ? -5.814 5.992 6.729 1.00 96.88 86 ALA A C 1
ATOM 683 O O . ALA A 1 86 ? -6.395 5.990 5.645 1.00 96.88 86 ALA A O 1
ATOM 684 N N . ILE A 1 87 ? -4.623 5.428 6.892 1.00 97.19 87 ILE A N 1
ATOM 685 C CA . ILE A 1 87 ? -4.038 4.447 5.983 1.00 97.19 87 ILE A CA 1
ATOM 686 C C . ILE A 1 87 ? -4.073 3.110 6.710 1.00 97.19 87 ILE A C 1
ATOM 688 O O . ILE A 1 87 ? -3.696 3.038 7.880 1.00 97.19 87 ILE A O 1
ATOM 692 N N . ILE A 1 88 ? -4.497 2.047 6.039 1.00 97.69 88 ILE A N 1
ATOM 693 C CA . ILE A 1 88 ? -4.533 0.706 6.622 1.00 97.69 88 ILE A CA 1
ATOM 694 C C . ILE A 1 88 ? -3.555 -0.178 5.851 1.00 97.69 88 ILE A C 1
ATOM 696 O O . ILE A 1 88 ? -3.538 -0.193 4.623 1.00 97.69 88 ILE A O 1
ATOM 700 N N . THR A 1 89 ? -2.705 -0.901 6.574 1.00 98.06 89 THR A N 1
ATOM 701 C CA . THR A 1 89 ? -1.703 -1.807 5.993 1.00 98.06 89 THR A CA 1
ATOM 702 C C . THR A 1 89 ? -1.830 -3.190 6.601 1.00 98.06 89 THR A C 1
ATOM 704 O O . THR A 1 89 ? -1.994 -3.290 7.819 1.00 98.06 89 THR A O 1
ATOM 707 N N . SER A 1 90 ? -1.664 -4.243 5.797 1.00 97.94 90 SER A N 1
ATOM 708 C CA . SER A 1 90 ? -1.515 -5.609 6.310 1.00 97.94 90 SER A CA 1
ATOM 709 C C . SER A 1 90 ? -0.209 -6.253 5.862 1.00 97.94 90 SER A C 1
ATOM 711 O O . SER A 1 90 ? 0.292 -5.987 4.766 1.00 97.94 90 SER A O 1
ATOM 713 N N . CYS A 1 91 ? 0.342 -7.133 6.693 1.00 97.62 91 CYS A N 1
ATOM 714 C CA . CYS A 1 91 ? 1.536 -7.909 6.363 1.00 97.62 91 CYS A CA 1
ATOM 715 C C . CYS A 1 91 ? 1.238 -9.409 6.261 1.00 97.62 91 CYS A C 1
ATOM 717 O O . CYS A 1 91 ? 0.188 -9.893 6.685 1.00 97.62 91 CYS A O 1
ATOM 719 N N . LYS A 1 92 ? 2.180 -10.171 5.695 1.00 97.12 92 LYS A N 1
ATOM 720 C CA . LYS A 1 92 ? 2.012 -11.613 5.438 1.00 97.12 92 LYS A CA 1
ATOM 721 C C . LYS A 1 92 ? 1.768 -12.461 6.697 1.00 97.12 92 LYS A C 1
ATOM 723 O O . LYS A 1 92 ? 1.230 -13.556 6.580 1.00 97.12 92 LYS A O 1
ATOM 728 N N . SER A 1 93 ? 2.148 -11.982 7.883 1.00 96.50 93 SER A N 1
ATOM 729 C CA . SER A 1 93 ? 1.842 -12.652 9.157 1.00 96.50 93 SER A CA 1
ATOM 730 C C . SER A 1 93 ? 0.426 -12.370 9.678 1.00 96.50 93 SER A C 1
ATOM 732 O O . SER A 1 93 ? 0.053 -12.907 10.714 1.00 96.50 93 SER A O 1
ATOM 734 N N . GLY A 1 94 ? -0.370 -11.566 8.964 1.00 94.75 94 GLY A N 1
ATOM 735 C CA . GLY A 1 94 ? -1.767 -11.277 9.293 1.00 94.75 94 GLY A CA 1
ATOM 736 C C . GLY A 1 94 ? -1.976 -10.055 10.188 1.00 94.75 94 GLY A C 1
ATOM 737 O O . GLY A 1 94 ? -3.116 -9.743 10.516 1.00 94.75 94 GLY A O 1
ATOM 738 N N . HIS A 1 95 ? -0.915 -9.336 10.571 1.00 97.31 95 HIS A N 1
ATOM 739 C CA . HIS A 1 95 ? -1.070 -8.099 11.336 1.00 97.31 95 HIS A CA 1
ATOM 740 C C . HIS A 1 95 ? -1.659 -6.999 10.455 1.00 97.31 95 HIS A C 1
ATOM 742 O O . HIS A 1 95 ? -1.181 -6.771 9.341 1.00 97.31 95 HIS A O 1
ATOM 748 N N . ILE A 1 96 ? -2.658 -6.299 10.992 1.00 97.38 96 ILE A N 1
ATOM 749 C CA . ILE A 1 96 ? -3.265 -5.111 10.394 1.00 97.38 96 ILE A CA 1
ATOM 750 C C . ILE A 1 96 ? -2.887 -3.912 11.260 1.00 97.38 96 ILE A C 1
ATOM 752 O O . ILE A 1 96 ? -3.019 -3.953 12.484 1.00 97.38 96 ILE A O 1
ATOM 756 N N . ARG A 1 97 ? -2.389 -2.852 10.625 1.00 96.69 97 ARG A N 1
ATOM 757 C CA . ARG A 1 97 ? -2.010 -1.596 11.279 1.00 96.69 97 ARG A CA 1
ATOM 758 C C . ARG A 1 97 ? -2.790 -0.447 10.660 1.00 96.69 97 ARG A C 1
ATOM 760 O O . ARG A 1 97 ? -2.900 -0.375 9.436 1.00 96.69 97 ARG A O 1
ATOM 767 N N . THR A 1 98 ? -3.259 0.453 11.514 1.00 96.88 98 THR A N 1
ATOM 768 C CA . THR A 1 98 ? -4.001 1.657 11.136 1.00 96.88 98 THR A CA 1
ATOM 769 C C . THR A 1 98 ? -3.157 2.881 11.465 1.00 96.88 98 THR A C 1
ATOM 771 O O . THR A 1 98 ? -2.744 3.069 12.608 1.00 96.88 98 THR A O 1
ATOM 774 N N . TRP A 1 99 ? -2.891 3.705 10.458 1.00 96.06 99 TRP A N 1
ATOM 775 C CA . TRP A 1 99 ? -2.090 4.921 10.545 1.00 96.06 99 TRP A CA 1
ATOM 776 C C . TRP A 1 99 ? -3.021 6.120 10.397 1.00 96.06 99 TRP A C 1
ATOM 778 O O . TRP A 1 99 ? -3.469 6.418 9.291 1.00 96.06 99 TRP A O 1
ATOM 788 N N . LEU A 1 100 ? -3.344 6.780 11.506 1.00 96.50 100 LEU A N 1
ATOM 789 C CA . LEU A 1 100 ? -4.288 7.896 11.502 1.00 96.50 100 LEU A CA 1
ATOM 790 C C . LEU A 1 100 ? -3.710 9.105 10.763 1.00 96.50 100 LEU A C 1
ATOM 792 O O . LEU A 1 100 ? -2.525 9.432 10.896 1.00 96.50 100 LEU A O 1
ATOM 796 N N . ARG A 1 101 ? -4.556 9.780 9.986 1.00 95.12 101 ARG A N 1
ATOM 797 C CA . ARG A 1 101 ? -4.201 11.038 9.340 1.00 95.12 101 ARG A CA 1
ATOM 798 C C . ARG A 1 101 ? -4.121 12.148 10.386 1.00 95.12 101 ARG A C 1
ATOM 800 O O . ARG A 1 101 ? -4.982 12.211 11.269 1.00 95.12 101 ARG A O 1
ATOM 807 N N . PRO A 1 102 ? -3.140 13.056 10.267 1.00 93.50 102 PRO A N 1
ATOM 808 C CA . PRO A 1 102 ? -3.112 14.262 11.082 1.00 93.50 102 PRO A CA 1
ATOM 809 C C . PRO A 1 102 ? -4.420 15.046 10.926 1.00 93.50 102 PRO A C 1
ATOM 811 O O . PRO A 1 102 ? -4.871 15.265 9.804 1.00 93.50 102 PRO A O 1
ATOM 814 N N . GLY A 1 103 ? -5.021 15.458 12.043 1.00 88.25 103 GLY A N 1
ATOM 815 C CA . GLY A 1 103 ? -6.267 16.233 12.052 1.00 88.25 103 GLY A CA 1
ATOM 816 C C . GLY A 1 103 ? -7.555 15.432 11.833 1.00 88.25 103 GLY A C 1
ATOM 817 O O . GLY A 1 103 ? -8.620 16.039 11.816 1.00 88.25 103 GLY A O 1
ATOM 818 N N . SER A 1 104 ? -7.489 14.102 11.693 1.00 87.50 104 SER A N 1
ATOM 819 C CA . SER A 1 104 ? -8.697 13.263 11.729 1.00 87.50 104 SER A CA 1
ATOM 820 C C . SER A 1 104 ? -9.335 13.292 13.121 1.00 87.50 104 SER A C 1
ATOM 822 O O . SER A 1 104 ? -8.634 13.394 14.135 1.00 87.50 104 SER A O 1
ATOM 824 N N . GLU A 1 105 ? -10.662 13.170 13.189 1.00 81.94 105 GLU A N 1
ATOM 825 C CA . GLU A 1 105 ? -11.385 13.156 14.469 1.00 81.94 105 GLU A CA 1
ATOM 826 C C . GLU A 1 105 ? -10.884 12.010 15.365 1.00 81.94 105 GLU A C 1
ATOM 828 O O . GLU A 1 105 ? -10.657 12.183 16.563 1.00 81.94 105 GLU A O 1
ATOM 833 N N . LEU A 1 106 ? -10.591 10.860 14.754 1.00 79.44 106 LEU A N 1
ATOM 834 C CA . LEU A 1 106 ? -10.044 9.687 15.430 1.00 79.44 106 LEU A CA 1
ATOM 835 C C . LEU A 1 106 ? -8.640 9.929 16.012 1.00 79.44 106 LEU A C 1
ATOM 837 O O . LEU A 1 106 ? -8.314 9.413 17.086 1.00 79.44 106 LEU A O 1
ATOM 841 N N . ALA A 1 107 ? -7.804 10.727 15.336 1.00 81.44 107 ALA A N 1
ATOM 842 C CA . ALA A 1 107 ? -6.503 11.123 15.872 1.00 81.44 107 ALA A CA 1
ATOM 843 C C . ALA A 1 107 ? -6.661 12.027 17.102 1.00 81.44 107 ALA A C 1
ATOM 845 O O . ALA A 1 107 ? -6.003 11.789 18.116 1.00 81.44 107 ALA A O 1
ATOM 846 N N . ALA A 1 108 ? -7.582 12.994 17.050 1.00 77.06 108 ALA A N 1
ATOM 847 C CA . ALA A 1 108 ? -7.861 13.898 18.168 1.00 77.06 108 ALA A CA 1
ATOM 848 C C . ALA A 1 108 ? -8.395 13.154 19.408 1.00 77.06 108 ALA A C 1
ATOM 850 O O . ALA A 1 108 ? -8.005 13.455 20.537 1.00 77.06 108 ALA A O 1
ATOM 851 N N . GLN A 1 109 ? -9.238 12.136 19.207 1.00 74.06 109 GLN A N 1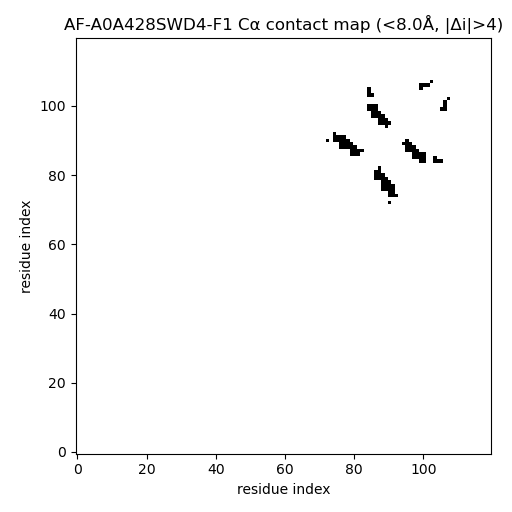
ATOM 852 C CA . GLN A 1 109 ? -9.752 11.295 20.296 1.00 74.06 109 GLN A CA 1
ATOM 853 C C . GLN A 1 109 ? -8.655 10.438 20.951 1.00 74.06 109 GLN A C 1
ATOM 855 O O . GLN A 1 109 ? -8.706 10.181 22.154 1.00 74.06 109 GLN A O 1
ATOM 860 N N . THR A 1 110 ? -7.643 10.021 20.185 1.00 69.56 110 THR A N 1
ATOM 861 C CA . THR A 1 110 ? -6.538 9.197 20.701 1.00 69.56 110 THR A CA 1
ATOM 862 C C . THR A 1 110 ? -5.544 10.022 21.528 1.00 69.56 110 THR A C 1
ATOM 864 O O . THR A 1 110 ? -5.048 9.533 22.542 1.00 69.56 110 THR A O 1
ATOM 867 N N . GLU A 1 111 ? -5.284 11.282 21.158 1.00 65.44 111 GLU A N 1
ATOM 868 C CA . GLU A 1 111 ? -4.422 12.180 21.948 1.00 65.44 111 GLU A CA 1
ATOM 869 C C . GLU A 1 111 ? -5.039 12.553 23.307 1.00 65.44 111 GLU A C 1
ATOM 871 O O . GLU A 1 111 ? -4.319 12.670 24.297 1.00 65.44 111 GLU A O 1
ATOM 876 N N . GLY A 1 112 ? -6.370 12.664 23.396 1.00 58.72 112 GLY A N 1
ATOM 877 C CA . GLY A 1 112 ? -7.074 12.962 24.652 1.00 58.72 112 GLY A CA 1
ATOM 878 C C . GLY A 1 112 ? -7.111 11.813 25.671 1.00 58.72 112 GLY A C 1
ATOM 879 O O . GLY A 1 112 ? -7.446 12.040 26.832 1.00 58.72 112 GLY A O 1
ATOM 880 N N . ALA A 1 113 ? -6.755 10.589 25.269 1.00 56.12 113 ALA A N 1
ATOM 881 C CA . ALA A 1 113 ? -6.780 9.396 26.118 1.00 56.12 113 ALA A CA 1
ATOM 882 C C . ALA A 1 113 ? -5.423 9.071 26.782 1.00 56.12 113 ALA A C 1
ATOM 884 O O . ALA A 1 113 ? -5.253 7.976 27.327 1.00 56.12 113 ALA A O 1
ATOM 885 N N . SER A 1 114 ? -4.443 9.988 26.767 1.00 50.03 114 SER A N 1
ATOM 886 C CA . SER A 1 114 ? -3.190 9.775 27.502 1.00 50.03 114 SER A CA 1
ATOM 887 C C . SER A 1 114 ? -3.453 9.816 29.015 1.00 50.03 114 SER A C 1
ATOM 889 O O . SER A 1 114 ? -3.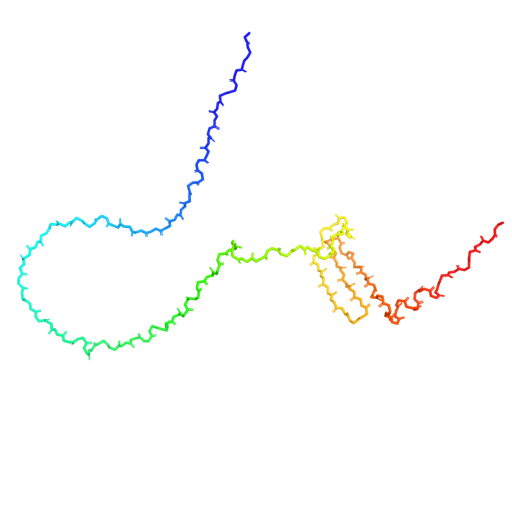740 10.872 29.579 1.00 50.03 114 SER A O 1
ATOM 891 N N . ALA A 1 115 ? -3.379 8.652 29.665 1.00 56.22 115 ALA A N 1
ATOM 892 C CA . ALA A 1 115 ? -3.561 8.469 31.105 1.00 56.22 115 ALA A CA 1
ATOM 893 C C . ALA A 1 115 ? -2.618 9.365 31.944 1.00 56.22 115 ALA A C 1
ATOM 895 O O . ALA A 1 115 ? -1.504 9.659 31.499 1.00 56.22 115 ALA A O 1
ATOM 896 N N . PRO A 1 116 ? -3.019 9.784 33.164 1.00 48.72 116 PRO A N 1
ATOM 897 C CA . PRO A 1 116 ? -2.201 10.657 33.994 1.00 48.72 116 PRO A CA 1
ATOM 898 C C . PRO A 1 116 ? -0.917 9.936 34.409 1.00 48.72 116 PRO A C 1
ATOM 900 O O . PRO A 1 116 ? -0.944 8.809 34.906 1.00 48.72 116 PRO A O 1
ATOM 903 N N . ALA A 1 117 ? 0.214 10.606 34.197 1.00 46.09 117 ALA A N 1
ATOM 904 C CA . ALA A 1 117 ? 1.521 10.165 34.650 1.00 46.09 117 ALA A CA 1
ATOM 905 C C . ALA A 1 117 ? 1.489 9.923 36.167 1.00 46.09 117 ALA A C 1
ATOM 907 O O . ALA A 1 117 ? 1.175 10.825 36.946 1.00 46.09 117 ALA A O 1
ATOM 908 N N . ALA A 1 118 ? 1.807 8.696 36.578 1.00 49.06 118 ALA A N 1
ATOM 909 C CA . ALA A 1 118 ? 2.023 8.349 37.972 1.00 49.06 118 ALA A CA 1
ATOM 910 C C . ALA A 1 118 ? 3.208 9.166 38.510 1.00 49.06 118 ALA A C 1
ATOM 912 O O . ALA A 1 118 ? 4.355 8.933 38.133 1.00 49.06 118 ALA A O 1
ATOM 913 N N . ALA A 1 119 ? 2.914 10.142 39.369 1.00 43.94 119 ALA A N 1
ATOM 914 C CA . ALA A 1 119 ? 3.911 10.801 40.196 1.00 43.94 119 ALA A CA 1
ATOM 915 C C . ALA A 1 119 ? 4.377 9.816 41.282 1.00 43.94 119 ALA A C 1
ATOM 917 O O . ALA A 1 119 ? 3.550 9.236 41.989 1.00 43.94 119 ALA A O 1
ATOM 918 N N . SER A 1 120 ? 5.691 9.609 41.379 1.00 55.69 120 SER A N 1
ATOM 919 C CA . SER A 1 120 ? 6.376 9.058 42.558 1.00 55.69 120 SER A CA 1
ATOM 920 C C . SER A 1 120 ? 7.163 10.168 43.232 1.00 55.69 120 SER A C 1
ATOM 922 O O . SER A 1 120 ? 7.693 11.022 42.484 1.00 55.69 120 SER A O 1
#

Sequence (120 aa):
MLHRPKAQSVRHRGSISSRYTALQRAETATTSNSRLRSDSNLDAEDEEVVIQHPVEPRARIPMLPPVLNKSIDTHPVCWLDFTEDAIITSCKSGHIRTWLRPGSELAAQTEGASAPAAAS

InterPro domains:
  IPR051362 WD repeat creC family regulators [PTHR14107] (11-111)

Radius of gyration: 34.19 Å; Cα contacts (8 Å, |Δi|>4): 57; chains: 1; bounding box: 67×40×112 Å

Foldseek 3Di:
DDDDDDDDDPDPPDPPPDDDDDPPPDDDDDDDDDDPDPPPPPPPPCPVPPPDDDDDDPVPDDDDDDPDDDDDDPAAWDDWDDDPFWIWTAGPVGDIDTGGDPPHPVVVVVVVPPDDDDDD